Protein AF-E9HPB7-F1 (afdb_monomer_lite)

Radius of gyration: 16.67 Å; chains: 1; bounding box: 44×24×45 Å

pLDDT: mean 84.53, std 15.87, range [40.16, 98.38]

Structure (mmCIF, N/CA/C/O backbone):
data_AF-E9HPB7-F1
#
_entry.id   AF-E9HPB7-F1
#
loop_
_atom_site.group_PDB
_atom_site.id
_atom_site.type_symbol
_atom_site.label_atom_id
_atom_site.label_alt_id
_atom_site.label_comp_id
_atom_site.label_asym_id
_atom_site.label_entity_id
_atom_site.label_seq_id
_atom_site.pdbx_PDB_ins_code
_atom_site.Cartn_x
_atom_site.Cartn_y
_atom_site.Cartn_z
_atom_site.occupancy
_atom_site.B_iso_or_equiv
_atom_site.auth_seq_id
_atom_site.auth_comp_id
_atom_site.auth_asym_id
_atom_site.auth_atom_id
_atom_site.pdbx_PDB_model_num
ATOM 1 N N . MET A 1 1 ? -31.336 15.100 -11.966 1.00 40.16 1 MET A N 1
ATOM 2 C CA . MET A 1 1 ? -30.070 14.607 -12.544 1.00 40.16 1 MET A CA 1
ATOM 3 C C . MET A 1 1 ? -28.963 15.095 -11.631 1.00 40.16 1 MET A C 1
ATOM 5 O O . MET A 1 1 ? -28.625 16.269 -11.683 1.00 40.16 1 MET A O 1
ATOM 9 N N . ALA A 1 2 ? -28.518 14.261 -10.691 1.00 40.94 2 ALA A N 1
ATOM 10 C CA . ALA A 1 2 ? -27.390 14.621 -9.843 1.00 40.94 2 ALA A CA 1
ATOM 11 C C . ALA A 1 2 ? -26.134 14.458 -10.697 1.00 40.94 2 ALA A C 1
ATOM 13 O O . ALA A 1 2 ? -25.773 13.342 -11.063 1.00 40.94 2 ALA A O 1
ATOM 14 N N . ILE A 1 3 ? -25.527 15.577 -11.080 1.00 45.66 3 ILE A N 1
ATOM 15 C CA . ILE A 1 3 ? -24.191 15.570 -11.659 1.00 45.66 3 ILE A CA 1
ATOM 16 C C . ILE A 1 3 ? -23.277 15.289 -10.472 1.00 45.66 3 ILE A C 1
ATOM 18 O O . ILE A 1 3 ? -22.877 16.198 -9.750 1.00 45.66 3 ILE A O 1
ATOM 22 N N . ILE A 1 4 ? -23.031 14.006 -10.220 1.00 59.59 4 ILE A N 1
ATOM 23 C CA . ILE A 1 4 ? -21.877 13.547 -9.457 1.00 59.59 4 ILE A CA 1
ATOM 24 C C . ILE A 1 4 ? -20.658 13.994 -10.263 1.00 59.59 4 ILE A C 1
ATOM 26 O O . ILE A 1 4 ? -20.106 13.254 -11.069 1.00 59.59 4 ILE A O 1
ATOM 30 N N . MET A 1 5 ? -20.284 15.265 -10.103 1.00 50.59 5 MET A N 1
ATOM 31 C CA . MET A 1 5 ? -18.897 15.661 -10.241 1.00 50.59 5 MET A CA 1
ATOM 32 C C . MET A 1 5 ? -18.196 14.872 -9.153 1.00 50.59 5 MET A C 1
ATOM 34 O O . MET A 1 5 ? -18.227 15.269 -7.990 1.00 50.59 5 MET A O 1
ATOM 38 N N . SER A 1 6 ? -17.711 13.686 -9.523 1.00 52.19 6 SER A N 1
ATOM 39 C CA . SER A 1 6 ? -16.859 12.867 -8.685 1.00 52.19 6 SER A CA 1
ATOM 40 C C . SER A 1 6 ? -15.769 13.790 -8.178 1.00 52.19 6 SER A C 1
ATOM 42 O O . SER A 1 6 ? -14.878 14.194 -8.925 1.00 52.19 6 SER A O 1
ATOM 44 N N . LEU A 1 7 ? -15.902 14.198 -6.918 1.00 50.56 7 LEU A N 1
ATOM 45 C CA . LEU A 1 7 ? -14.798 14.710 -6.143 1.00 50.56 7 LEU A CA 1
ATOM 46 C C . LEU A 1 7 ? -13.842 13.529 -6.117 1.00 50.56 7 LEU A C 1
ATOM 48 O O . LEU A 1 7 ? -14.051 12.602 -5.339 1.00 50.56 7 LEU A O 1
ATOM 52 N N . ALA A 1 8 ? -12.917 13.492 -7.077 1.00 49.66 8 ALA A N 1
ATOM 53 C CA . ALA A 1 8 ? -11.859 12.509 -7.119 1.00 49.66 8 ALA A CA 1
ATOM 54 C C . ALA A 1 8 ? -11.155 12.630 -5.771 1.00 49.66 8 ALA A C 1
ATOM 56 O O . ALA A 1 8 ? -10.441 13.601 -5.508 1.00 49.66 8 ALA A O 1
ATOM 57 N N . GLY A 1 9 ? -11.499 11.699 -4.882 1.00 48.59 9 GLY A N 1
ATOM 58 C CA . GLY A 1 9 ? -10.885 11.562 -3.582 1.00 48.59 9 GLY A CA 1
ATOM 59 C C . GLY A 1 9 ? -9.395 11.291 -3.761 1.00 48.59 9 GLY A C 1
ATOM 60 O O . GLY A 1 9 ? -8.916 11.082 -4.884 1.00 48.59 9 GLY A O 1
ATOM 61 N N . PRO A 1 10 ? -8.626 11.306 -2.671 1.00 57.94 10 PRO A N 1
ATOM 62 C CA . PRO A 1 10 ? -7.214 11.013 -2.773 1.00 57.94 10 PRO A CA 1
ATOM 63 C C . PRO A 1 10 ? -7.055 9.602 -3.364 1.00 57.94 10 PRO A C 1
ATOM 65 O O . PRO A 1 10 ? -7.610 8.632 -2.860 1.00 57.94 10 PRO A O 1
ATOM 68 N N . SER A 1 11 ? -6.276 9.488 -4.441 1.00 60.47 11 SER A N 1
ATOM 69 C CA . SER A 1 11 ? -5.601 8.244 -4.833 1.00 60.47 11 SER A CA 1
ATOM 70 C C . SER A 1 11 ? -6.464 6.990 -5.079 1.00 60.47 11 SER A C 1
ATOM 72 O O . SER A 1 11 ? -6.251 5.971 -4.427 1.00 60.47 11 SER A O 1
ATOM 74 N N . GLU A 1 12 ? -7.331 6.962 -6.097 1.00 68.06 12 GLU A N 1
ATOM 75 C CA . GLU A 1 12 ? -7.737 5.655 -6.646 1.00 68.06 12 GLU A CA 1
ATOM 76 C C . GLU A 1 12 ? -6.516 4.980 -7.287 1.00 68.06 12 GLU A C 1
ATOM 78 O O . GLU A 1 12 ? -5.860 5.538 -8.172 1.00 68.06 12 GLU A O 1
ATOM 83 N N . CYS A 1 13 ? -6.145 3.812 -6.757 1.00 80.12 13 CYS A N 1
ATOM 84 C CA . CYS A 1 13 ? -5.125 2.935 -7.318 1.00 80.12 13 CYS A CA 1
ATOM 85 C C . CYS A 1 13 ? -5.594 2.402 -8.674 1.00 80.12 13 CYS A C 1
ATOM 87 O O . CYS A 1 13 ? -6.403 1.477 -8.754 1.00 80.12 13 CYS A O 1
ATOM 89 N N . GLU A 1 14 ? -5.057 2.967 -9.743 1.00 87.00 14 GLU A N 1
ATOM 90 C CA . GLU A 1 14 ? -5.379 2.552 -11.097 1.00 87.00 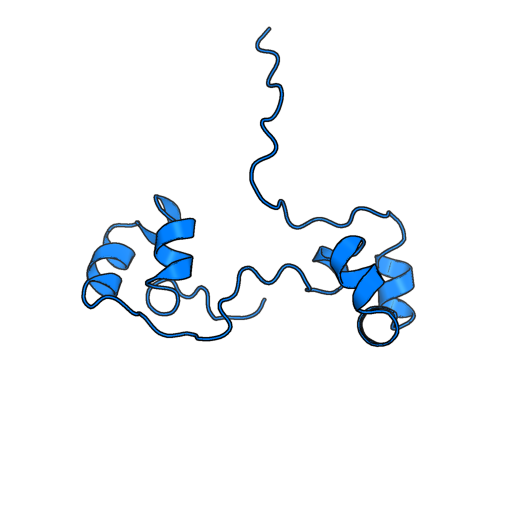14 GLU A CA 1
ATOM 91 C C . GLU A 1 14 ? -4.184 2.742 -12.021 1.00 87.00 14 GLU A C 1
ATOM 93 O O . GLU A 1 14 ? -3.282 3.553 -11.761 1.00 87.00 14 GLU A O 1
ATOM 98 N N . ASP A 1 15 ? -4.221 1.992 -13.113 1.00 90.62 15 ASP A N 1
ATOM 99 C CA . ASP A 1 15 ? -3.355 2.218 -14.251 1.00 90.62 15 ASP A CA 1
ATOM 100 C C . ASP A 1 15 ? -3.944 3.340 -15.098 1.00 90.62 15 ASP A C 1
ATOM 102 O O . ASP A 1 15 ? -5.126 3.351 -15.435 1.00 90.62 15 ASP A O 1
ATOM 106 N N . ARG A 1 16 ? -3.099 4.308 -15.429 1.00 89.81 16 ARG A N 1
ATOM 107 C CA . ARG A 1 16 ? -3.434 5.478 -16.242 1.00 89.81 16 ARG A CA 1
ATOM 108 C C . ARG A 1 16 ? -3.137 5.258 -17.721 1.00 89.81 16 ARG A C 1
ATOM 110 O O . ARG A 1 16 ? -3.475 6.108 -18.541 1.00 89.81 16 ARG A O 1
ATOM 117 N N . LEU A 1 17 ? -2.470 4.157 -18.057 1.00 91.00 17 LEU A N 1
ATOM 118 C CA . LEU A 1 17 ? -2.124 3.779 -19.419 1.00 91.00 17 LEU A CA 1
ATOM 119 C C . LEU A 1 17 ? -2.644 2.373 -19.716 1.00 91.00 17 LEU A C 1
ATOM 121 O O . LEU A 1 17 ? -2.648 1.503 -18.855 1.00 91.00 17 LEU A O 1
ATOM 125 N N . ALA A 1 18 ? -3.070 2.154 -20.957 1.00 91.94 18 ALA A N 1
ATOM 126 C CA . ALA A 1 18 ? -3.664 0.884 -21.368 1.00 91.94 18 ALA A CA 1
ATOM 127 C C . ALA A 1 18 ? -2.640 -0.248 -21.575 1.00 91.94 18 ALA A C 1
ATOM 129 O O . ALA A 1 18 ? -3.035 -1.401 -21.527 1.00 91.94 18 ALA A O 1
ATOM 130 N N . GLY A 1 19 ? -1.359 0.065 -21.813 1.00 94.44 19 GLY A N 1
ATOM 131 C CA . GLY A 1 19 ? -0.307 -0.922 -22.120 1.00 94.44 19 GLY A CA 1
ATOM 132 C C . GLY A 1 19 ? 0.467 -1.443 -20.908 1.00 94.44 19 GLY A C 1
ATOM 133 O O . GLY A 1 19 ? 1.585 -1.927 -21.063 1.00 94.44 19 GLY A O 1
ATOM 134 N N . CYS A 1 20 ? -0.072 -1.272 -19.699 1.00 94.62 20 CYS A N 1
ATOM 135 C CA . CYS A 1 20 ? 0.627 -1.640 -18.470 1.00 94.62 20 CYS A CA 1
ATOM 136 C C . CYS A 1 20 ? 0.870 -3.146 -18.334 1.00 94.62 20 CYS A C 1
ATOM 138 O O . CYS A 1 20 ? 1.872 -3.525 -17.742 1.00 94.62 20 CYS A O 1
ATOM 140 N N . ASP A 1 21 ? 0.010 -3.983 -18.910 1.00 96.00 21 ASP A N 1
ATOM 141 C CA . ASP A 1 21 ? 0.173 -5.436 -19.010 1.00 96.00 21 ASP A CA 1
ATOM 142 C C . ASP A 1 21 ? 1.403 -5.822 -19.845 1.00 96.00 21 ASP A C 1
ATOM 144 O O . ASP A 1 21 ? 2.250 -6.582 -19.386 1.00 96.00 21 ASP A O 1
ATOM 148 N N . VAL A 1 22 ? 1.558 -5.221 -21.027 1.00 96.81 22 VAL A N 1
ATOM 149 C CA . VAL A 1 22 ? 2.717 -5.456 -21.901 1.00 96.81 22 VAL A CA 1
ATOM 150 C C . VAL A 1 22 ? 4.007 -4.988 -21.228 1.00 96.81 22 VAL A C 1
ATOM 152 O O . VAL A 1 22 ? 5.001 -5.706 -21.213 1.00 96.81 22 VAL A O 1
ATOM 155 N N . TRP A 1 23 ? 4.002 -3.794 -20.628 1.00 95.69 23 TRP A N 1
ATOM 156 C CA . TRP A 1 23 ? 5.186 -3.276 -19.938 1.00 95.69 23 TRP A CA 1
ATOM 157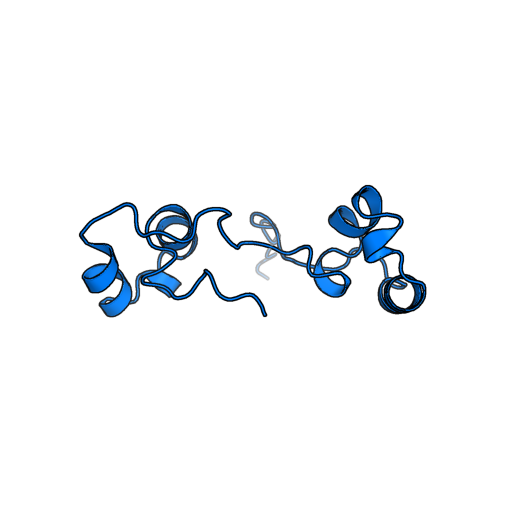 C C . TRP A 1 23 ? 5.529 -4.057 -18.669 1.00 95.69 23 TRP A C 1
ATOM 159 O O . TRP A 1 23 ? 6.701 -4.143 -18.307 1.00 95.69 23 TRP A O 1
ATOM 169 N N . PHE A 1 24 ? 4.535 -4.637 -17.999 1.00 94.12 24 PHE A N 1
ATOM 170 C CA . PHE A 1 24 ? 4.768 -5.566 -16.900 1.00 94.12 24 PHE A CA 1
ATOM 171 C C . PHE A 1 24 ? 5.506 -6.814 -17.387 1.00 94.12 24 PHE A C 1
ATOM 173 O O . PHE A 1 24 ? 6.551 -7.144 -16.831 1.00 94.12 24 PHE A O 1
ATOM 180 N N . ASP A 1 25 ? 5.021 -7.446 -18.460 1.00 96.56 25 ASP A N 1
ATOM 181 C CA . ASP A 1 25 ? 5.656 -8.631 -19.049 1.00 96.56 25 ASP A CA 1
ATOM 182 C C . ASP A 1 25 ? 7.084 -8.338 -19.552 1.00 96.56 25 ASP A C 1
ATOM 184 O O . ASP A 1 25 ? 7.974 -9.185 -19.440 1.00 96.56 25 ASP A O 1
ATOM 188 N N . ASP A 1 26 ? 7.334 -7.116 -20.030 1.00 96.56 26 ASP A N 1
ATOM 189 C CA . ASP A 1 26 ? 8.655 -6.643 -20.461 1.00 96.56 26 ASP A CA 1
ATOM 190 C C . ASP A 1 26 ? 9.578 -6.198 -19.293 1.00 96.56 26 ASP A C 1
ATOM 192 O O . ASP A 1 26 ? 10.719 -5.780 -19.521 1.00 96.56 26 ASP A O 1
ATOM 196 N N . GLY A 1 27 ? 9.124 -6.268 -18.034 1.00 95.12 27 GLY A N 1
ATOM 197 C CA . GLY A 1 27 ? 9.931 -5.965 -16.840 1.00 95.12 27 GLY A CA 1
ATOM 198 C C . GLY A 1 27 ? 10.143 -4.471 -16.555 1.00 95.12 27 GLY A C 1
ATOM 199 O O . GLY A 1 27 ? 11.163 -4.063 -15.989 1.00 95.12 27 GLY A O 1
ATOM 200 N N . PHE A 1 28 ? 9.213 -3.606 -16.968 1.00 96.06 28 PHE A N 1
ATOM 201 C CA . PHE A 1 28 ? 9.313 -2.161 -16.719 1.00 96.06 28 PHE A CA 1
ATOM 202 C C . PHE A 1 28 ? 9.035 -1.777 -15.265 1.00 96.06 28 PHE A C 1
ATOM 204 O O . PHE A 1 28 ? 9.426 -0.683 -14.850 1.00 96.06 28 PHE A O 1
ATOM 211 N N . CYS A 1 29 ? 8.389 -2.637 -14.477 1.00 93.06 29 CYS A N 1
ATOM 212 C CA . CYS A 1 29 ? 8.150 -2.362 -13.062 1.00 93.06 29 CYS A CA 1
ATOM 213 C C . CYS A 1 29 ? 9.485 -2.189 -12.306 1.00 93.06 29 CYS A C 1
ATOM 215 O O . CYS A 1 29 ? 9.630 -1.275 -11.492 1.00 93.06 29 CYS A O 1
ATOM 217 N N . GLU A 1 30 ? 10.504 -2.973 -12.658 1.00 93.50 30 GLU A N 1
ATOM 218 C CA . GLU A 1 30 ? 11.852 -2.912 -12.092 1.00 93.50 30 GLU A CA 1
ATOM 219 C C . GLU A 1 30 ? 12.764 -1.947 -12.860 1.00 93.50 30 GLU A C 1
ATOM 221 O O . GLU A 1 30 ? 13.536 -1.206 -12.254 1.00 93.50 30 GLU A O 1
ATOM 226 N N . ASN A 1 31 ? 12.671 -1.923 -14.194 1.00 93.69 31 ASN A N 1
ATOM 227 C CA . ASN A 1 31 ? 13.576 -1.133 -15.038 1.00 93.69 31 ASN A CA 1
ATOM 228 C C . ASN A 1 31 ? 13.144 0.334 -15.206 1.00 93.69 31 ASN A C 1
ATOM 230 O O . ASN A 1 31 ? 13.895 1.152 -15.739 1.00 93.69 31 ASN A O 1
ATOM 234 N N . SER A 1 32 ? 11.917 0.684 -14.821 1.00 93.06 32 SER A N 1
ATOM 235 C CA . SER A 1 32 ? 11.327 2.019 -14.996 1.00 93.06 32 SER A CA 1
ATOM 236 C C . SER A 1 32 ? 10.342 2.354 -13.876 1.00 93.06 32 SER A C 1
ATOM 238 O O . SER A 1 32 ? 9.260 2.896 -14.115 1.00 93.06 32 SER A O 1
ATOM 240 N N . THR A 1 33 ? 10.737 2.060 -12.636 1.00 89.25 33 THR A N 1
ATOM 241 C CA . THR A 1 33 ? 9.930 2.262 -11.425 1.00 89.25 33 THR A CA 1
ATOM 242 C C . THR A 1 33 ? 9.348 3.676 -11.323 1.00 89.25 33 THR A C 1
ATOM 244 O O . THR A 1 33 ? 8.176 3.819 -10.989 1.00 89.25 33 THR A O 1
ATOM 247 N N . ASP A 1 34 ? 10.092 4.727 -11.686 1.00 88.44 34 ASP A N 1
ATOM 248 C CA . ASP A 1 34 ? 9.594 6.113 -11.637 1.00 88.44 34 ASP A CA 1
ATOM 249 C C . ASP A 1 34 ? 8.383 6.345 -12.554 1.00 88.44 34 ASP A C 1
ATOM 251 O O . ASP A 1 34 ? 7.413 6.996 -12.173 1.00 88.44 34 ASP A O 1
ATOM 255 N N . LEU A 1 35 ? 8.405 5.782 -13.765 1.00 90.00 35 LEU A N 1
ATOM 256 C CA . LEU A 1 35 ? 7.293 5.902 -14.710 1.00 90.00 35 LEU A CA 1
ATOM 257 C C . LEU A 1 35 ? 6.152 4.964 -14.320 1.00 90.00 35 LEU A C 1
ATOM 259 O O . LEU A 1 35 ? 4.986 5.364 -14.288 1.00 90.00 35 LEU A O 1
ATOM 263 N N . MET A 1 36 ? 6.483 3.718 -13.997 1.00 92.19 36 MET A N 1
ATOM 264 C CA . MET A 1 36 ? 5.487 2.701 -13.692 1.00 92.19 36 MET A CA 1
ATOM 265 C C . MET A 1 36 ? 4.755 2.989 -12.376 1.00 92.19 36 MET A C 1
ATOM 267 O O . MET A 1 36 ? 3.549 2.771 -12.295 1.00 92.19 36 MET A O 1
ATOM 271 N N . SER A 1 37 ? 5.418 3.587 -11.383 1.00 87.81 37 SER A N 1
ATOM 272 C CA . SER A 1 37 ? 4.791 4.027 -10.126 1.00 87.81 37 SER A CA 1
ATOM 273 C C . SER A 1 37 ? 3.801 5.174 -10.297 1.00 87.81 37 SER A C 1
ATOM 275 O O . SER A 1 37 ? 2.984 5.389 -9.409 1.00 87.81 37 SER A O 1
ATOM 277 N N . VAL A 1 38 ? 3.804 5.875 -11.435 1.00 86.69 38 VAL A N 1
ATOM 278 C CA . VAL A 1 38 ? 2.833 6.935 -11.750 1.00 86.69 38 VAL A CA 1
ATOM 279 C C . VAL A 1 38 ? 1.738 6.431 -12.685 1.00 86.69 38 VAL A C 1
ATOM 281 O O . VAL A 1 38 ? 0.559 6.732 -12.472 1.00 86.69 38 VAL A O 1
ATOM 284 N N . PHE A 1 39 ? 2.116 5.681 -13.720 1.00 91.25 39 PHE A N 1
ATOM 285 C CA . PHE A 1 39 ? 1.220 5.327 -14.819 1.00 91.25 39 PHE A CA 1
ATOM 286 C C . PHE A 1 39 ? 0.671 3.907 -14.757 1.00 91.25 39 PHE A C 1
ATOM 288 O O . PHE A 1 39 ? -0.442 3.695 -15.220 1.00 91.25 39 PHE A O 1
ATOM 295 N N . CYS A 1 40 ? 1.406 2.965 -14.176 1.00 93.25 40 CYS A N 1
ATOM 296 C CA . CYS A 1 40 ? 1.048 1.546 -14.126 1.00 93.25 40 CYS A CA 1
ATOM 297 C C . CYS A 1 40 ? 1.037 1.037 -12.686 1.00 93.25 40 CYS A C 1
ATOM 299 O O . CYS A 1 40 ? 1.511 -0.053 -12.367 1.00 93.25 40 CYS A O 1
ATOM 301 N N . ARG A 1 41 ? 0.544 1.889 -11.783 1.00 89.75 41 ARG A N 1
ATOM 302 C CA . ARG A 1 41 ? 0.683 1.702 -10.339 1.00 89.75 41 ARG A CA 1
ATOM 303 C C . ARG A 1 41 ? -0.035 0.444 -9.869 1.00 89.75 41 ARG A C 1
ATOM 305 O O . ARG A 1 41 ? 0.424 -0.196 -8.930 1.00 89.75 41 ARG A O 1
ATOM 312 N N . LYS A 1 42 ? -1.164 0.112 -10.496 1.00 88.00 42 LYS A N 1
ATOM 313 C CA . LYS A 1 42 ? -1.966 -1.055 -10.142 1.00 88.00 42 LYS A CA 1
ATOM 314 C C . LYS A 1 42 ? -1.322 -2.314 -10.700 1.00 88.00 42 LYS A C 1
ATOM 316 O O . LYS A 1 42 ? -1.083 -3.237 -9.930 1.00 88.00 42 LYS A O 1
ATOM 321 N N . THR A 1 43 ? -0.990 -2.324 -11.990 1.00 92.06 43 THR A N 1
ATOM 322 C CA . THR A 1 43 ? -0.362 -3.485 -12.634 1.00 92.06 43 THR A CA 1
ATOM 323 C C . THR A 1 43 ? 0.996 -3.822 -12.004 1.00 92.06 43 THR A C 1
ATOM 325 O O . THR A 1 43 ? 1.254 -4.981 -11.705 1.00 92.06 43 THR A O 1
ATOM 328 N N . CYS A 1 44 ? 1.834 -2.826 -11.705 1.00 91.19 44 CYS A N 1
ATOM 329 C CA . CYS A 1 44 ? 3.137 -3.041 -11.066 1.00 91.19 44 CYS A CA 1
ATOM 330 C C . CYS A 1 44 ? 3.087 -3.150 -9.529 1.00 91.19 44 CYS A C 1
ATOM 332 O O . CYS A 1 44 ? 4.133 -3.191 -8.886 1.00 91.19 44 CYS A O 1
ATOM 334 N N . GLY A 1 45 ? 1.903 -3.139 -8.904 1.00 85.06 45 GLY A N 1
ATOM 335 C CA . GLY A 1 45 ? 1.776 -3.259 -7.444 1.00 85.06 45 GLY A CA 1
ATOM 336 C C . GLY A 1 45 ? 2.277 -2.049 -6.634 1.00 85.06 45 GLY A C 1
ATOM 337 O O . GLY A 1 45 ? 2.395 -2.118 -5.411 1.00 85.06 45 GLY A O 1
ATOM 338 N N . PHE A 1 46 ? 2.524 -0.904 -7.274 1.00 85.75 46 PHE A N 1
ATOM 339 C CA . PHE A 1 46 ? 2.929 0.348 -6.616 1.00 85.75 46 PHE A CA 1
ATOM 340 C C . PHE A 1 46 ? 1.800 1.082 -5.901 1.00 85.75 46 PHE A C 1
ATOM 342 O O . PHE A 1 46 ? 2.013 2.125 -5.286 1.00 85.75 46 PHE A O 1
ATOM 349 N N . CYS A 1 47 ? 0.596 0.532 -5.914 1.00 79.38 47 CYS A N 1
ATOM 350 C CA . CYS A 1 47 ? -0.527 1.023 -5.134 1.00 79.38 47 CYS A CA 1
ATOM 351 C C . CYS A 1 47 ? -0.420 0.769 -3.627 1.00 79.38 47 CYS A C 1
ATOM 353 O O . CYS A 1 47 ? -1.428 0.525 -2.965 1.00 79.38 47 CYS A O 1
ATOM 355 N N . SER A 1 48 ? 0.786 0.822 -3.067 1.00 65.31 48 SER A N 1
ATOM 356 C CA . SER A 1 48 ? 0.997 0.624 -1.643 1.00 65.31 48 SER A CA 1
ATOM 357 C C . SER A 1 48 ? 0.315 1.743 -0.854 1.00 65.31 48 SER A C 1
ATOM 359 O O . SER A 1 48 ? 0.873 2.810 -0.637 1.00 65.31 48 SER A O 1
ATOM 361 N N . THR A 1 49 ? -0.891 1.463 -0.364 1.00 65.62 49 THR A N 1
ATOM 362 C CA . THR A 1 49 ? -1.453 2.110 0.830 1.00 65.62 49 THR A CA 1
ATOM 363 C C . THR A 1 49 ? -0.804 1.553 2.096 1.00 65.62 49 THR A C 1
ATOM 365 O O . THR A 1 49 ? -1.135 1.955 3.203 1.00 65.62 49 THR A O 1
ATOM 368 N N . ARG A 1 50 ? 0.097 0.578 1.959 1.00 66.38 50 ARG A N 1
ATOM 369 C CA . ARG A 1 50 ? 0.714 -0.106 3.078 1.00 66.38 50 ARG A CA 1
ATOM 370 C C . ARG A 1 50 ? 1.686 0.832 3.803 1.00 66.38 50 ARG A C 1
ATOM 372 O O . ARG A 1 50 ? 2.589 1.373 3.167 1.00 66.38 50 ARG A O 1
ATOM 379 N N . PRO A 1 51 ? 1.575 0.965 5.130 1.00 69.81 51 PRO A N 1
ATOM 380 C CA . PRO A 1 51 ? 2.572 1.695 5.891 1.00 69.81 51 PRO A CA 1
ATOM 381 C C . PRO A 1 51 ? 3.911 0.947 5.889 1.00 69.81 51 PRO A C 1
ATOM 383 O O . PRO A 1 51 ? 3.957 -0.273 6.073 1.00 69.81 51 PRO A O 1
ATOM 386 N N . GLU A 1 52 ? 5.009 1.689 5.710 1.00 72.50 52 GLU A N 1
ATOM 387 C CA . GLU A 1 52 ? 6.381 1.161 5.809 1.00 72.50 52 GLU A CA 1
ATOM 388 C C . GLU A 1 52 ? 6.613 0.452 7.152 1.00 72.50 52 GLU A C 1
ATOM 390 O O . GLU A 1 52 ? 7.250 -0.601 7.213 1.00 72.50 52 GLU A O 1
ATOM 395 N N . VAL A 1 53 ? 6.032 1.000 8.224 1.00 80.81 53 VAL A N 1
ATOM 396 C CA . VAL A 1 53 ? 6.061 0.439 9.575 1.00 80.81 53 VAL A CA 1
ATOM 397 C C . VAL A 1 53 ? 4.706 -0.183 9.903 1.00 80.81 53 VAL A C 1
ATOM 399 O O . VAL A 1 53 ? 3.709 0.507 10.096 1.00 80.81 53 VAL A O 1
ATOM 402 N N . CYS A 1 54 ? 4.678 -1.510 10.019 1.00 89.94 54 CYS A N 1
ATOM 403 C CA . CYS A 1 54 ? 3.488 -2.258 10.420 1.00 89.94 54 CYS A CA 1
ATOM 404 C C . CYS A 1 54 ? 3.399 -2.400 11.946 1.00 89.94 54 CYS A C 1
ATOM 406 O O . CYS A 1 54 ? 3.670 -3.462 12.515 1.00 89.94 54 CYS A O 1
ATOM 408 N N . LEU A 1 55 ? 3.045 -1.322 12.633 1.00 93.38 55 LEU A N 1
ATOM 409 C CA . LEU A 1 55 ? 2.823 -1.344 14.075 1.00 93.38 55 LEU A CA 1
ATOM 410 C C . LEU A 1 55 ? 1.624 -0.468 14.413 1.00 93.38 55 LEU A C 1
ATOM 412 O O . LEU A 1 55 ? 1.441 0.594 13.827 1.00 93.38 55 LEU A O 1
ATOM 416 N N . ASP A 1 56 ? 0.829 -0.914 15.379 1.00 95.81 56 ASP A N 1
ATOM 417 C CA . ASP A 1 56 ? -0.183 -0.058 15.982 1.00 95.81 56 ASP A CA 1
ATOM 418 C C . ASP A 1 56 ? 0.517 0.976 16.863 1.00 95.81 56 ASP A C 1
ATOM 420 O O . ASP A 1 56 ? 1.330 0.623 17.721 1.00 95.81 56 ASP A O 1
ATOM 424 N N . VAL A 1 57 ? 0.200 2.250 16.655 1.00 95.00 57 VAL A N 1
ATOM 425 C CA . VAL A 1 57 ? 0.786 3.365 17.413 1.00 95.00 57 VAL A CA 1
ATOM 426 C C . VAL A 1 57 ? -0.111 3.804 18.573 1.00 95.00 57 VAL A C 1
ATOM 428 O O . VAL A 1 57 ? 0.333 4.541 19.450 1.00 95.00 57 VAL A O 1
ATOM 431 N N . ILE A 1 58 ? -1.363 3.328 18.611 1.00 95.06 58 ILE A N 1
ATOM 432 C CA . ILE A 1 58 ? -2.345 3.636 19.658 1.00 95.06 58 ILE A CA 1
ATOM 433 C C . ILE A 1 58 ? -2.776 2.347 20.372 1.00 95.06 58 ILE A C 1
ATOM 435 O O . ILE A 1 58 ? -3.059 1.325 19.755 1.00 95.06 58 ILE A O 1
ATOM 439 N N . SER A 1 59 ? -2.887 2.390 21.700 1.00 96.94 59 SER A N 1
ATOM 440 C CA . SER A 1 59 ? -3.260 1.225 22.520 1.00 96.94 59 SER A CA 1
ATOM 441 C C . SER A 1 59 ? -4.698 0.728 22.310 1.00 96.94 59 SER A C 1
ATOM 443 O O . SER A 1 59 ? -4.993 -0.423 22.623 1.00 96.94 59 SER A O 1
ATOM 445 N N . PHE A 1 60 ? -5.584 1.574 21.775 1.00 97.25 60 PHE A N 1
ATOM 446 C CA . PHE A 1 60 ? -6.993 1.265 21.503 1.00 97.25 60 PHE A CA 1
ATOM 447 C C . PHE A 1 60 ? -7.243 0.573 20.154 1.00 97.25 60 PHE A C 1
ATOM 449 O O . PHE A 1 60 ? -8.390 0.257 19.829 1.00 97.25 60 PHE A O 1
ATOM 456 N N . CYS A 1 61 ? -6.196 0.334 19.358 1.00 97.81 61 CYS A N 1
ATOM 457 C CA . CYS A 1 61 ? -6.327 -0.256 18.028 1.00 97.81 61 CYS A CA 1
ATOM 458 C C . CYS A 1 61 ? -7.110 -1.585 17.999 1.00 97.81 61 CYS A C 1
ATOM 460 O O . CYS A 1 61 ? -7.992 -1.699 17.145 1.00 97.81 61 CYS A O 1
ATOM 462 N N . PRO A 1 62 ? -6.924 -2.540 18.938 1.00 97.81 62 PRO A N 1
ATOM 463 C CA . PRO A 1 62 ? -7.714 -3.773 18.947 1.00 97.81 62 PRO A CA 1
ATOM 464 C C . PRO A 1 62 ? -9.216 -3.527 19.154 1.00 97.81 62 PRO A C 1
ATOM 466 O O . PRO A 1 62 ? -10.055 -4.138 18.494 1.00 97.81 62 PRO A O 1
ATOM 469 N N . GLN A 1 63 ? -9.578 -2.613 20.059 1.00 98.38 63 GLN A N 1
ATOM 470 C CA . GLN A 1 63 ? -10.975 -2.284 20.348 1.00 98.38 63 GLN A CA 1
ATOM 471 C C . GLN A 1 63 ? -11.623 -1.562 19.166 1.00 98.38 63 GLN A C 1
ATOM 473 O O . GLN A 1 63 ? -12.763 -1.860 18.807 1.00 98.38 63 GLN A O 1
ATOM 478 N N . TRP A 1 64 ? -10.901 -0.632 18.544 1.00 97.88 64 TRP A N 1
ATOM 479 C CA . TRP A 1 64 ? -11.379 0.102 17.376 1.00 97.88 64 TRP A CA 1
ATOM 480 C C . TRP A 1 64 ? -11.517 -0.789 16.144 1.00 97.88 64 TRP A C 1
ATOM 482 O O . TRP A 1 64 ? -12.525 -0.694 15.443 1.00 97.88 64 TRP A O 1
ATOM 492 N N . ALA A 1 65 ? -10.573 -1.705 15.920 1.00 97.00 65 ALA A N 1
ATOM 493 C CA . ALA A 1 65 ? -10.678 -2.705 14.864 1.00 97.00 65 ALA A CA 1
ATOM 494 C C . ALA A 1 65 ? -11.931 -3.576 15.051 1.00 97.00 65 ALA A C 1
ATOM 496 O O . ALA A 1 65 ? -12.755 -3.665 14.141 1.00 97.00 65 ALA A O 1
ATOM 497 N N . ASN A 1 66 ? -12.156 -4.092 16.266 1.00 97.69 66 ASN A N 1
ATOM 498 C CA . ASN A 1 66 ? -13.368 -4.848 16.610 1.00 97.69 66 ASN A CA 1
ATOM 499 C C . ASN A 1 66 ? -14.666 -4.027 16.504 1.00 97.69 66 ASN A C 1
ATOM 501 O O . ASN A 1 66 ? -15.739 -4.598 16.333 1.00 97.69 66 ASN A O 1
ATOM 505 N N . SER A 1 67 ? -14.583 -2.697 16.592 1.00 97.69 67 SER A N 1
ATOM 506 C CA . SER A 1 67 ? -15.731 -1.791 16.448 1.00 97.69 67 SER A CA 1
ATOM 507 C C . SER A 1 67 ? -15.997 -1.384 14.991 1.00 97.69 67 SER A C 1
ATOM 509 O O . SER A 1 67 ? -16.852 -0.539 14.738 1.00 97.69 67 SER A O 1
ATOM 511 N N . GLY A 1 68 ? -15.268 -1.952 14.023 1.00 96.38 68 GLY A N 1
ATOM 512 C CA . GLY A 1 68 ? -15.465 -1.696 12.594 1.00 96.38 68 GLY A CA 1
ATOM 513 C C . GLY A 1 68 ? -14.777 -0.436 12.061 1.00 96.38 68 GLY A C 1
ATOM 514 O O . GLY A 1 68 ? -15.013 -0.051 10.913 1.00 96.38 68 GLY A O 1
ATOM 515 N N . LEU A 1 69 ? -13.894 0.203 12.842 1.00 96.81 69 LEU A N 1
ATOM 516 C CA . LEU A 1 69 ? -13.215 1.427 12.399 1.00 96.81 69 LEU A CA 1
ATOM 517 C C . LEU A 1 69 ? -12.246 1.178 11.240 1.00 96.81 69 LEU A C 1
ATOM 519 O O . LEU A 1 69 ? -11.963 2.117 10.504 1.00 96.81 69 LEU A O 1
ATOM 523 N N . CYS A 1 70 ? -11.789 -0.060 11.022 1.00 94.56 70 CYS A N 1
ATOM 524 C CA . CYS A 1 70 ? -10.967 -0.397 9.856 1.00 94.56 70 CYS A CA 1
ATOM 525 C C . CYS A 1 70 ? -11.662 -0.053 8.528 1.00 94.56 70 CYS A C 1
ATOM 527 O O . CYS A 1 70 ? -10.989 0.230 7.548 1.00 94.56 70 CYS A O 1
ATOM 529 N N . ILE A 1 71 ? -12.999 -0.047 8.501 1.00 91.06 71 ILE A N 1
ATOM 530 C CA . ILE A 1 71 ? -13.791 0.327 7.323 1.00 91.06 71 ILE A CA 1
ATOM 531 C C . ILE A 1 71 ? -14.330 1.750 7.491 1.00 91.06 71 ILE A C 1
ATOM 533 O O . ILE A 1 71 ? -14.170 2.586 6.608 1.00 91.06 71 ILE A O 1
ATOM 537 N N . ALA A 1 72 ? -14.943 2.045 8.643 1.00 91.56 72 ALA A N 1
ATOM 538 C CA . ALA A 1 72 ? -15.602 3.331 8.876 1.00 91.56 72 ALA A CA 1
ATOM 539 C C . ALA A 1 72 ? -14.628 4.523 8.958 1.00 91.56 72 ALA A C 1
ATOM 541 O O . ALA A 1 72 ? -15.037 5.661 8.749 1.00 91.56 72 ALA A O 1
ATOM 542 N N . SER A 1 73 ? -13.356 4.270 9.277 1.00 93.12 73 SER A N 1
ATOM 543 C CA . SER A 1 73 ? -12.296 5.274 9.401 1.00 93.12 73 SER A CA 1
ATOM 544 C C . SER A 1 73 ? -10.965 4.718 8.882 1.00 93.12 73 SER A C 1
ATOM 546 O O . SER A 1 73 ? -9.939 4.741 9.566 1.00 93.12 73 SER A O 1
ATOM 548 N N . GLN A 1 74 ? -10.997 4.161 7.669 1.00 89.50 74 GLN A N 1
ATOM 549 C CA . GLN A 1 74 ? -9.873 3.434 7.079 1.00 89.50 74 GLN A CA 1
ATOM 550 C C . GLN A 1 74 ? -8.580 4.256 7.056 1.00 89.50 74 GLN A C 1
ATOM 552 O O . GLN A 1 74 ? -7.556 3.742 7.484 1.00 89.50 74 GLN A O 1
ATOM 557 N N . GLU A 1 75 ? -8.607 5.522 6.624 1.00 87.75 75 GLU A N 1
ATOM 558 C CA . GLU A 1 75 ? -7.405 6.375 6.571 1.00 87.75 75 GLU A CA 1
ATOM 559 C C . GLU A 1 75 ? -6.766 6.564 7.954 1.00 87.75 75 GLU A C 1
ATOM 561 O O . GLU A 1 75 ? -5.555 6.416 8.123 1.00 87.75 75 GLU A O 1
ATOM 566 N N . PHE A 1 76 ? -7.588 6.830 8.972 1.00 91.88 76 PHE A N 1
ATOM 567 C CA . PHE A 1 76 ? -7.113 6.981 10.344 1.00 91.88 76 PHE A CA 1
ATOM 568 C C . PHE A 1 76 ? -6.534 5.669 10.875 1.00 91.88 76 PHE A C 1
ATOM 570 O O . PHE A 1 76 ? -5.459 5.659 11.480 1.00 91.88 76 PHE A O 1
ATOM 577 N N . MET A 1 77 ? -7.229 4.557 10.6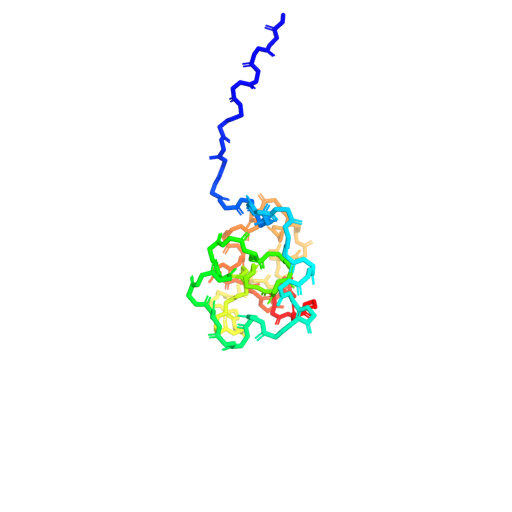39 1.00 93.81 77 MET A N 1
ATOM 578 C CA . MET A 1 77 ? -6.771 3.241 11.070 1.00 93.81 77 MET A CA 1
ATOM 579 C C . MET A 1 77 ? -5.540 2.776 10.285 1.00 93.81 77 MET A C 1
ATOM 581 O O . MET A 1 77 ? -4.714 2.066 10.839 1.00 93.81 77 MET A O 1
ATOM 585 N N . LEU A 1 78 ? -5.360 3.209 9.039 1.00 90.00 78 LEU A N 1
ATOM 586 C CA . LEU A 1 78 ? -4.165 2.946 8.241 1.00 90.00 78 LEU A CA 1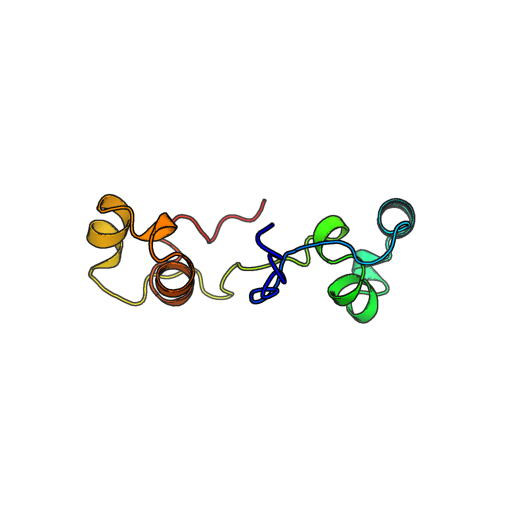
ATOM 587 C C . LEU A 1 78 ? -2.939 3.641 8.825 1.00 90.00 78 LEU A C 1
ATOM 589 O O . LEU A 1 78 ? -1.885 3.026 8.954 1.00 90.00 78 LEU A O 1
ATOM 593 N N . ALA A 1 79 ? -3.099 4.901 9.227 1.00 89.94 79 ALA A N 1
ATOM 594 C CA . ALA A 1 79 ? -2.022 5.679 9.823 1.00 89.94 79 ALA A CA 1
ATOM 595 C C . ALA A 1 79 ? -1.672 5.230 11.252 1.00 89.94 79 ALA A C 1
ATOM 597 O O . ALA A 1 79 ? -0.514 5.329 11.651 1.00 89.94 79 ALA A O 1
ATOM 598 N N . ASN A 1 80 ? -2.654 4.756 12.032 1.00 93.81 80 ASN A N 1
ATOM 599 C CA . ASN A 1 80 ? -2.473 4.533 13.472 1.00 93.81 80 ASN A CA 1
ATOM 600 C C . ASN A 1 80 ? -2.573 3.074 13.924 1.00 93.81 80 ASN A C 1
ATOM 602 O O . ASN A 1 80 ? -2.000 2.704 14.947 1.00 93.81 80 ASN A O 1
ATOM 606 N N . CYS A 1 81 ? -3.333 2.257 13.209 1.00 96.00 81 CYS A N 1
ATOM 607 C CA . CYS A 1 81 ? -3.682 0.895 13.598 1.00 96.00 81 CYS A CA 1
ATOM 608 C C . CYS A 1 81 ? -3.501 -0.130 12.459 1.00 96.00 81 CYS A C 1
ATOM 610 O O . CYS A 1 81 ? -4.365 -1.000 12.274 1.00 96.00 81 CYS A O 1
ATOM 612 N N . PRO A 1 82 ? -2.421 -0.051 11.655 1.00 93.06 82 PRO A N 1
ATOM 613 C CA . PRO A 1 82 ? -2.304 -0.883 10.467 1.00 93.06 82 PRO A CA 1
ATOM 614 C C . PRO A 1 82 ? -2.171 -2.368 10.778 1.00 93.06 82 PRO A C 1
ATOM 616 O O . PRO A 1 82 ? -2.561 -3.196 9.958 1.00 93.06 82 PRO A O 1
ATOM 619 N N . LYS A 1 83 ? -1.657 -2.722 11.960 1.00 94.25 83 LYS A N 1
ATOM 620 C CA . LYS A 1 83 ? -1.525 -4.116 12.370 1.00 94.25 83 LYS A CA 1
ATOM 621 C C . LYS A 1 83 ? -2.870 -4.673 12.825 1.00 94.25 83 LYS A C 1
ATOM 623 O O . LYS A 1 83 ? -3.258 -5.737 12.357 1.00 94.25 83 LYS A O 1
ATOM 628 N N . SER A 1 84 ? -3.590 -3.957 13.689 1.00 95.75 84 SER A N 1
ATOM 629 C CA . SER A 1 84 ? -4.920 -4.378 14.155 1.00 95.75 84 SER A CA 1
ATOM 630 C C . SER A 1 84 ? -5.946 -4.484 13.022 1.00 95.75 84 SER A C 1
ATOM 632 O O . SER A 1 84 ? -6.863 -5.294 13.116 1.00 95.75 84 SER A O 1
ATOM 634 N N . CYS A 1 85 ? -5.792 -3.697 11.953 1.00 93.81 85 CYS A 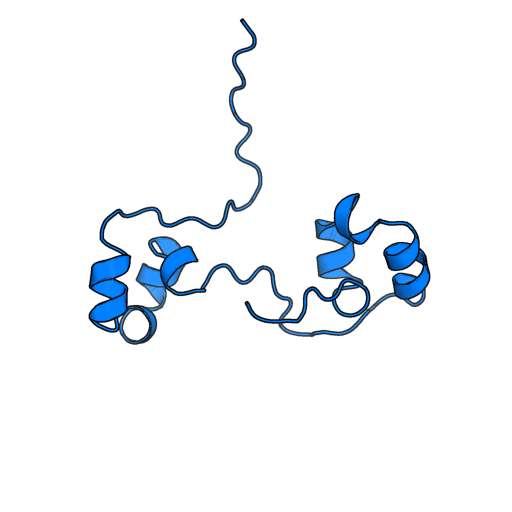N 1
ATOM 635 C CA . CYS A 1 85 ? -6.652 -3.751 10.768 1.00 93.81 85 CYS A CA 1
ATOM 636 C C . CYS A 1 85 ? -6.106 -4.611 9.618 1.00 93.81 85 CYS A C 1
ATOM 638 O O . CYS A 1 85 ? -6.660 -4.569 8.523 1.00 93.81 85 CYS A O 1
ATOM 640 N N . ASP A 1 86 ? -5.031 -5.376 9.838 1.00 91.12 86 ASP A N 1
ATOM 641 C CA . ASP A 1 86 ? -4.412 -6.246 8.826 1.00 91.12 86 ASP A CA 1
ATOM 642 C C . ASP A 1 86 ? -3.947 -5.529 7.533 1.00 91.12 86 ASP A C 1
ATOM 644 O O . ASP A 1 86 ? -3.644 -6.176 6.529 1.00 91.12 86 ASP A O 1
ATOM 648 N N . PHE A 1 87 ? -3.775 -4.204 7.554 1.00 88.56 87 PHE A N 1
ATOM 649 C CA . PHE A 1 87 ? -3.337 -3.398 6.401 1.00 88.56 87 PHE A CA 1
ATOM 650 C C . PHE A 1 87 ? -1.874 -3.612 5.996 1.00 88.56 87 PHE A C 1
ATOM 652 O O . PHE A 1 87 ? -1.386 -3.038 5.025 1.00 88.56 87 PHE A O 1
ATOM 659 N N . CYS A 1 88 ? -1.149 -4.430 6.747 1.00 84.50 88 CYS A N 1
ATOM 660 C CA . CYS A 1 88 ? 0.258 -4.702 6.513 1.00 84.50 88 CYS A CA 1
ATOM 661 C C . CYS A 1 88 ? 0.535 -5.802 5.489 1.00 84.50 88 CYS A C 1
ATOM 663 O O . CYS A 1 88 ? 1.683 -5.964 5.066 1.00 84.50 88 CYS A O 1
ATOM 665 N N . LYS A 1 89 ? -0.466 -6.616 5.143 1.00 69.81 89 LYS A N 1
ATOM 666 C CA . LYS A 1 89 ? -0.272 -7.730 4.212 1.00 69.81 89 LYS A CA 1
ATOM 667 C C . LYS A 1 89 ? -0.212 -7.170 2.791 1.00 69.81 89 LYS A C 1
ATOM 669 O O . LYS A 1 89 ? -1.096 -6.425 2.384 1.00 69.81 89 LYS A O 1
ATOM 674 N N . ALA A 1 90 ? 0.859 -7.498 2.067 1.00 55.34 90 ALA A N 1
ATOM 675 C CA . ALA A 1 90 ? 0.891 -7.293 0.624 1.00 55.34 90 ALA A CA 1
ATOM 676 C C . ALA A 1 90 ? -0.132 -8.243 -0.016 1.00 55.34 90 ALA A C 1
ATOM 678 O O . ALA A 1 90 ? -0.211 -9.406 0.390 1.00 55.34 90 ALA A O 1
ATOM 679 N N . SER A 1 91 ? -0.920 -7.727 -0.955 1.00 47.12 91 SER A N 1
ATOM 680 C CA . SER A 1 91 ? -1.646 -8.533 -1.940 1.00 47.12 91 SER A CA 1
ATOM 681 C C . SER A 1 91 ? -0.690 -9.011 -3.018 1.00 47.12 91 SER A C 1
ATOM 683 O O . SER A 1 91 ? 0.072 -8.137 -3.491 1.00 47.12 91 SER A O 1
#

Secondary structure (DSSP, 8-state):
---------S----BSSTTHHHHHHTTHHHH-HHHHHHHBTTTTT----S-SS----STTHHHHHHTTHHHHTHHHHHHH-TTTTTTT---

InterPro domains:
  IPR003582 ShKT domain [PF01549] (12-47)
  IPR003582 ShKT domain [PF01549] (54-88)
  IPR003582 ShKT domain [PS51670] (13-47)
  IPR003582 ShKT domain [PS51670] (54-88)
  IPR003582 ShKT domain [SM00254] (12-48)
  IPR003582 ShKT domain [SM00254] (53-89)

Foldseek 3Di:
DPPCPPPPPPDDQDAQDPCLVVCVVVPCCPVPVVVCLVHVCNSSVNSQLADPDQDAQDPCLLVCLVVVCCPVVVNVCRVHPCNSSVSHDRD

Organism: Daphnia pulex (NCBI:txid6669)

Sequence (91 aa):
MAIIMSLAGPSECEDRLAGCDVWFDDGFCENSTDLMSVFCRKTCGFCSTRPEVCLD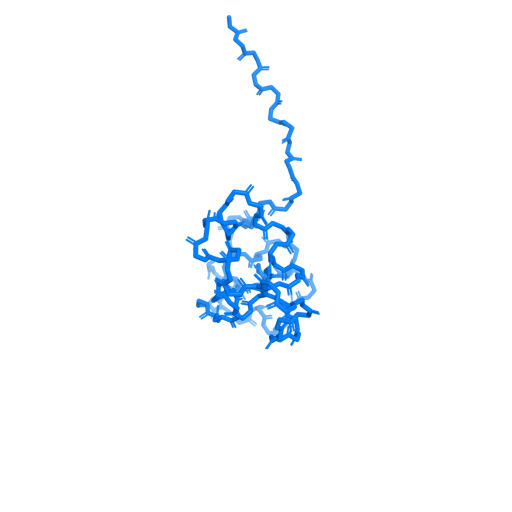VISFCPQWANSGLCIASQEFMLANCPKSCDFCKAS